Protein AF-A0A645I028-F1 (afdb_monomer_lite)

Radius of gyration: 18.12 Å; chains: 1; bounding box: 35×16×51 Å

Secondary structure (DSSP, 8-state):
--THHHHHHHHHHHHHHHHHHHHTTTS-HHHHHHHHHHHHHHHHHHHHHHHHHHHHHHHHHHHHT-

Foldseek 3Di:
DPPVVVVVVVCCVVVVCVVLVVVCVVDPPVVSVVVVVVVVVVVVVVVVVVVVVVVVVVVVVVVVVD

pLDDT: mean 86.97, std 12.29, range [49.66, 97.5]

Organism: NCBI:txid1076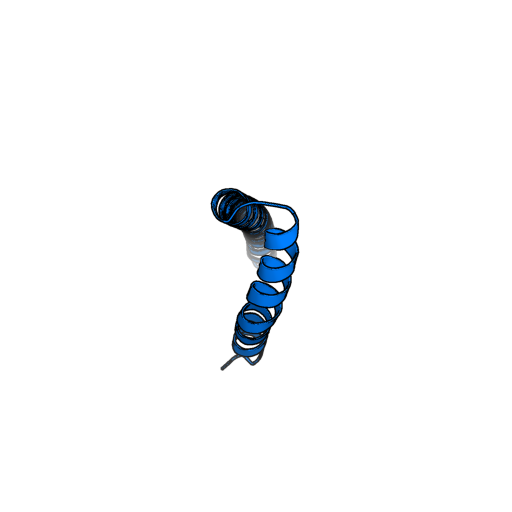179

Sequence (66 aa):
MSAVLPIIFGAGHTLGPIGMGKILNFTSIAGGWKLVGIICIIASAIMLSLEAWERKAHYTVVEEAK

Structure (mmCIF, N/CA/C/O backbone):
data_AF-A0A645I028-F1
#
_entry.id   AF-A0A645I028-F1
#
loop_
_atom_site.group_PDB
_atom_site.id
_atom_site.type_symbol
_atom_site.label_atom_id
_atom_site.label_alt_id
_atom_site.label_comp_id
_atom_site.label_asym_id
_atom_site.label_entity_id
_atom_site.label_seq_id
_atom_site.pdbx_PDB_ins_code
_atom_site.Cartn_x
_atom_site.Cartn_y
_atom_site.Cartn_z
_atom_site.occupancy
_atom_site.B_iso_or_equiv
_atom_site.auth_seq_id
_atom_site.auth_comp_id
_atom_site.auth_asym_id
_atom_site.auth_atom_id
_atom_site.pdbx_PDB_model_num
ATOM 1 N N . MET A 1 1 ? -11.183 -4.391 -22.847 1.00 52.84 1 MET A N 1
ATOM 2 C CA . MET A 1 1 ? -10.768 -3.806 -21.551 1.00 52.84 1 MET A CA 1
ATOM 3 C C . MET A 1 1 ? -9.904 -4.826 -20.831 1.00 52.84 1 MET A C 1
ATOM 5 O O . MET A 1 1 ? -10.268 -5.995 -20.845 1.00 52.84 1 MET A O 1
ATOM 9 N N . SER A 1 2 ? -8.761 -4.423 -20.271 1.00 72.94 2 SER A N 1
ATOM 10 C CA . SER A 1 2 ? -7.860 -5.347 -19.570 1.00 72.94 2 SER A CA 1
ATOM 11 C C . SER A 1 2 ? -8.559 -5.922 -18.329 1.00 72.94 2 SER A C 1
ATOM 13 O O . SER A 1 2 ? -8.991 -5.158 -17.466 1.00 72.94 2 SER A O 1
ATOM 15 N N . ALA A 1 3 ? -8.698 -7.252 -18.244 1.00 80.94 3 ALA A N 1
ATOM 16 C CA . ALA A 1 3 ? -9.415 -7.949 -17.162 1.00 80.94 3 ALA A CA 1
ATOM 17 C C . ALA A 1 3 ? -8.787 -7.736 -15.770 1.00 80.94 3 ALA A C 1
ATOM 19 O O . ALA A 1 3 ? -9.413 -7.996 -14.746 1.00 80.94 3 ALA A O 1
ATOM 20 N N . VAL A 1 4 ? -7.563 -7.214 -15.737 1.00 86.19 4 VAL A N 1
ATOM 21 C CA . VAL A 1 4 ? -6.784 -6.956 -14.526 1.00 86.19 4 VAL A CA 1
ATOM 22 C C . VAL A 1 4 ? -7.396 -5.841 -13.671 1.00 86.19 4 VAL A C 1
ATOM 24 O O . VAL A 1 4 ? -7.459 -5.977 -12.452 1.00 86.19 4 VAL A O 1
ATOM 27 N N . LEU A 1 5 ? -7.904 -4.763 -14.281 1.00 88.50 5 LEU A N 1
ATOM 28 C CA . LEU A 1 5 ? -8.475 -3.634 -13.533 1.00 88.50 5 LEU A CA 1
ATOM 29 C C . LEU A 1 5 ? -9.710 -4.047 -12.707 1.00 88.50 5 LEU A C 1
ATOM 31 O O . LEU A 1 5 ? -9.706 -3.801 -11.500 1.00 88.50 5 LEU A O 1
ATOM 35 N N . PRO A 1 6 ? -10.729 -4.727 -13.278 1.00 92.06 6 PRO A N 1
ATOM 36 C CA . PRO A 1 6 ? -11.858 -5.241 -12.502 1.00 92.06 6 PRO A CA 1
ATOM 37 C C . PRO A 1 6 ? -11.453 -6.155 -11.342 1.00 92.06 6 PRO A C 1
ATOM 39 O O . PRO A 1 6 ? -12.059 -6.082 -10.276 1.00 92.06 6 PRO A O 1
ATOM 42 N N . ILE A 1 7 ? -10.420 -6.986 -11.520 1.00 92.88 7 ILE A N 1
ATOM 43 C CA . ILE A 1 7 ? -9.915 -7.877 -10.465 1.00 92.88 7 ILE A CA 1
ATOM 44 C C . ILE A 1 7 ? -9.311 -7.062 -9.319 1.00 92.88 7 ILE A C 1
ATOM 46 O O . ILE A 1 7 ? -9.633 -7.316 -8.161 1.00 92.88 7 ILE A O 1
ATOM 50 N N . ILE A 1 8 ? -8.484 -6.058 -9.624 1.00 90.31 8 ILE A N 1
ATOM 51 C CA . ILE A 1 8 ? -7.870 -5.188 -8.611 1.00 90.31 8 ILE A CA 1
ATOM 52 C C . ILE A 1 8 ? -8.946 -4.420 -7.836 1.00 90.31 8 ILE A C 1
ATOM 54 O O . ILE A 1 8 ? -8.935 -4.420 -6.604 1.00 90.31 8 ILE A O 1
ATOM 58 N N . PHE A 1 9 ? -9.904 -3.806 -8.536 1.00 90.88 9 PHE A N 1
ATOM 59 C CA . PHE A 1 9 ? -10.987 -3.066 -7.885 1.00 90.88 9 PHE A CA 1
ATOM 60 C C . PHE A 1 9 ? -11.899 -3.983 -7.061 1.00 90.88 9 PHE A C 1
ATOM 62 O O . PHE A 1 9 ? -12.214 -3.661 -5.915 1.00 90.88 9 PHE A O 1
ATOM 69 N N . GLY A 1 10 ? -12.276 -5.148 -7.594 1.00 93.06 10 GLY A N 1
ATOM 70 C CA . GLY A 1 10 ? -13.092 -6.131 -6.877 1.00 93.06 10 GLY A CA 1
ATOM 71 C C . GLY A 1 10 ? -12.393 -6.679 -5.629 1.00 93.06 10 GLY A C 1
ATOM 72 O O . GLY A 1 10 ? -13.006 -6.783 -4.561 1.00 93.06 10 GLY A O 1
ATOM 73 N N . ALA A 1 11 ? -11.089 -6.948 -5.726 1.00 92.94 11 ALA A N 1
ATOM 74 C CA . ALA A 1 11 ? -10.271 -7.344 -4.587 1.00 92.94 11 ALA A CA 1
ATOM 75 C C . ALA A 1 11 ? -10.199 -6.226 -3.539 1.00 92.94 11 ALA A C 1
ATOM 77 O O . ALA A 1 11 ? -10.405 -6.498 -2.360 1.00 92.94 11 ALA A O 1
ATOM 78 N N . GLY A 1 12 ? -9.991 -4.971 -3.946 1.00 90.62 12 GLY A N 1
ATOM 79 C CA . GLY A 1 12 ? -9.982 -3.821 -3.038 1.00 90.62 12 GLY A CA 1
ATOM 80 C C . GLY A 1 12 ? -11.305 -3.640 -2.287 1.00 90.62 12 GLY A C 1
ATOM 81 O O . GLY A 1 12 ? -11.303 -3.471 -1.067 1.00 90.62 12 GLY A O 1
ATOM 82 N N . HIS A 1 13 ? -12.438 -3.765 -2.984 1.00 93.31 13 HIS A N 1
ATOM 83 C CA . HIS A 1 13 ? -13.771 -3.677 -2.379 1.00 93.31 13 HIS A CA 1
ATOM 84 C C . HIS A 1 13 ? -14.085 -4.808 -1.397 1.00 93.31 13 HIS A C 1
ATOM 86 O O . HIS A 1 13 ? -14.906 -4.617 -0.503 1.00 93.31 13 HIS A O 1
ATOM 92 N N . THR A 1 14 ? -13.435 -5.964 -1.532 1.00 94.62 14 THR A N 1
ATOM 93 C CA . THR A 1 14 ? -13.649 -7.110 -0.639 1.00 94.62 14 THR A CA 1
ATOM 94 C C . THR A 1 14 ? -12.647 -7.107 0.516 1.00 94.62 14 THR A C 1
ATOM 96 O O . THR A 1 14 ? -13.021 -7.149 1.688 1.00 94.62 14 THR A O 1
ATOM 99 N N . LEU A 1 15 ? -11.355 -7.019 0.201 1.00 93.06 15 LEU A N 1
ATOM 100 C CA . LEU A 1 15 ? -10.266 -7.096 1.173 1.00 93.06 15 LEU A CA 1
ATOM 101 C C . LEU A 1 15 ? -10.167 -5.837 2.034 1.00 93.06 15 LEU A C 1
ATOM 103 O O . LEU A 1 15 ? -9.826 -5.948 3.209 1.00 93.06 15 LEU A O 1
ATOM 107 N N . GLY A 1 16 ? -10.497 -4.663 1.488 1.00 91.00 16 GLY A N 1
ATOM 108 C CA . GLY A 1 16 ? 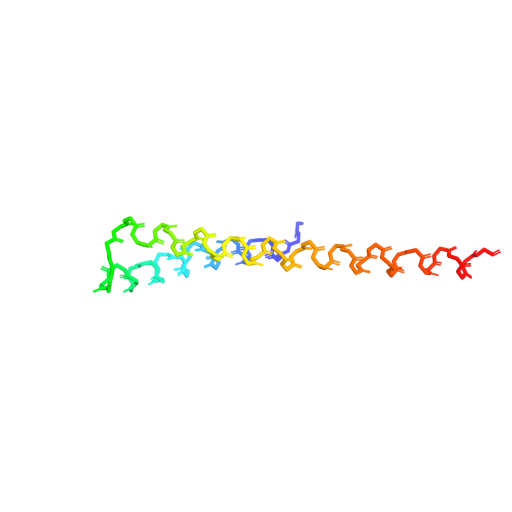-10.481 -3.397 2.221 1.00 91.00 16 GLY A CA 1
ATOM 109 C C . GLY A 1 16 ? -11.378 -3.430 3.465 1.00 91.00 16 GLY A C 1
ATOM 110 O O . GLY A 1 16 ? -10.862 -3.280 4.573 1.00 91.00 16 GLY A O 1
ATOM 111 N N . PRO A 1 17 ? -12.692 -3.694 3.332 1.00 93.44 17 PRO A N 1
ATOM 112 C CA . PRO A 1 17 ? -13.601 -3.800 4.475 1.00 93.44 17 PRO A CA 1
ATOM 113 C C . PRO A 1 17 ? -13.250 -4.936 5.439 1.00 93.44 17 PRO A C 1
ATOM 115 O O . PRO A 1 17 ? -13.317 -4.739 6.650 1.00 93.44 17 PRO A O 1
ATOM 118 N N . ILE A 1 18 ? -12.828 -6.104 4.936 1.00 94.62 18 ILE A N 1
ATOM 119 C CA . ILE A 1 18 ? -12.414 -7.234 5.789 1.00 94.62 18 ILE A CA 1
ATOM 120 C C . ILE A 1 18 ? -11.193 -6.852 6.636 1.00 94.62 18 ILE A C 1
ATOM 122 O O . ILE A 1 18 ? -11.167 -7.098 7.845 1.00 94.62 18 ILE A O 1
ATOM 126 N N . GLY A 1 19 ? -10.187 -6.238 6.012 1.00 92.31 19 GLY A N 1
ATOM 127 C CA . GLY A 1 19 ? -8.985 -5.766 6.689 1.00 92.31 19 GLY A CA 1
ATOM 128 C C . GLY A 1 19 ? -9.309 -4.673 7.701 1.00 92.31 19 GLY A C 1
ATOM 129 O O . GLY A 1 19 ? -8.950 -4.795 8.872 1.00 92.31 19 GLY A O 1
ATOM 130 N N . MET A 1 20 ? -10.049 -3.646 7.277 1.00 92.25 20 MET A N 1
ATOM 131 C CA . MET A 1 20 ? -10.428 -2.520 8.132 1.00 92.25 20 MET A CA 1
ATOM 132 C C . MET A 1 20 ? -11.276 -2.975 9.322 1.00 92.25 20 MET A C 1
ATOM 134 O O . MET A 1 20 ? -11.011 -2.566 10.449 1.00 92.25 20 MET A O 1
ATOM 138 N N . GLY A 1 21 ? -12.237 -3.876 9.107 1.00 92.00 21 GLY A N 1
ATOM 139 C CA . GLY A 1 21 ? -13.052 -4.447 10.176 1.00 92.00 21 GLY A CA 1
ATOM 140 C C . GLY A 1 21 ? -12.204 -5.141 11.242 1.00 92.00 21 GLY A C 1
ATOM 141 O O . GLY A 1 21 ? -12.404 -4.914 12.432 1.00 92.00 21 GLY A O 1
ATOM 142 N N . LYS A 1 22 ? -11.191 -5.920 10.841 1.00 91.50 22 LYS A N 1
ATOM 143 C CA . LYS A 1 22 ? -10.243 -6.526 11.791 1.00 91.50 22 LYS A CA 1
ATOM 144 C C . LYS A 1 22 ? -9.389 -5.479 12.502 1.00 91.50 22 LYS A C 1
ATOM 146 O O . LYS A 1 22 ? -9.242 -5.557 13.715 1.00 91.50 22 LYS A O 1
ATOM 151 N N . ILE A 1 23 ? -8.867 -4.491 11.779 1.00 91.88 23 ILE A N 1
ATOM 152 C CA . ILE A 1 23 ? -8.021 -3.426 12.339 1.00 91.88 23 ILE A CA 1
ATOM 153 C C . ILE A 1 23 ? -8.776 -2.624 13.406 1.00 91.88 23 ILE A C 1
ATOM 155 O O . ILE A 1 23 ? -8.225 -2.369 14.474 1.00 91.88 23 ILE A O 1
ATOM 159 N N . LEU A 1 24 ? -10.049 -2.301 13.171 1.00 92.88 24 LEU A N 1
ATOM 160 C CA . LEU A 1 24 ? -10.892 -1.563 14.119 1.00 92.88 24 LEU A CA 1
ATOM 161 C C . LEU A 1 24 ? -11.162 -2.312 15.437 1.00 92.88 24 LEU A C 1
ATOM 163 O O . LEU A 1 24 ? -11.572 -1.684 16.407 1.00 92.88 24 LEU A O 1
ATOM 167 N N . ASN A 1 25 ? -10.897 -3.622 15.515 1.00 92.12 25 ASN A N 1
AT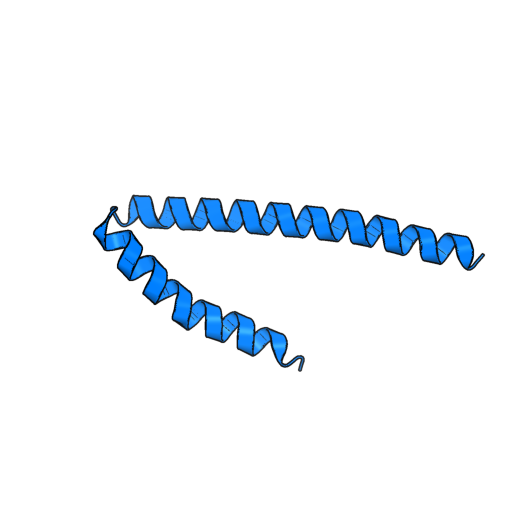OM 168 C CA . ASN A 1 25 ? -10.929 -4.344 16.794 1.00 92.12 25 ASN A CA 1
ATOM 169 C C . ASN A 1 25 ? -9.701 -4.043 17.673 1.00 92.12 25 ASN A C 1
ATOM 171 O O . ASN A 1 25 ? -9.744 -4.261 18.880 1.00 92.12 25 ASN A O 1
ATOM 175 N N . PHE A 1 26 ? -8.612 -3.542 17.083 1.00 89.06 26 PHE A N 1
ATOM 176 C CA . PHE A 1 26 ? -7.349 -3.257 17.772 1.00 89.06 26 PHE A CA 1
ATOM 177 C C . PHE A 1 26 ? -7.017 -1.759 17.830 1.00 89.06 26 PHE A C 1
ATOM 179 O O . PHE A 1 26 ? -6.085 -1.360 18.527 1.00 89.06 26 PHE A O 1
ATOM 186 N N . THR A 1 27 ? -7.739 -0.910 17.093 1.00 91.25 27 THR A N 1
ATOM 187 C CA . THR A 1 27 ? -7.502 0.539 17.050 1.00 91.25 27 THR A CA 1
ATOM 188 C C . THR A 1 27 ? -8.787 1.331 16.811 1.00 91.25 27 THR A C 1
ATOM 190 O O . THR A 1 27 ? -9.814 0.782 16.429 1.00 91.25 27 THR A O 1
ATOM 193 N N . SER A 1 28 ? -8.738 2.648 17.017 1.00 92.44 28 SER A N 1
ATOM 194 C CA . SER A 1 28 ? -9.858 3.545 16.719 1.00 92.44 28 SER A CA 1
ATOM 195 C C . SER A 1 28 ? -9.946 3.861 15.223 1.00 92.44 28 SER A C 1
ATOM 197 O O . SER A 1 28 ? -8.988 3.684 14.470 1.00 92.44 28 SER A O 1
ATOM 199 N N . ILE A 1 29 ? -11.077 4.415 14.781 1.00 91.06 29 ILE A N 1
ATOM 200 C CA . ILE A 1 29 ? -11.280 4.840 13.383 1.00 91.06 29 ILE A CA 1
ATOM 201 C C . ILE A 1 29 ? -10.152 5.765 12.902 1.00 91.06 29 ILE A C 1
ATOM 203 O O . ILE A 1 29 ? -9.631 5.592 11.801 1.00 91.06 29 ILE A O 1
ATOM 207 N N . ALA A 1 30 ? -9.721 6.700 13.752 1.00 93.00 30 ALA A N 1
ATOM 208 C CA . ALA A 1 30 ? -8.606 7.591 13.447 1.00 93.00 30 ALA A CA 1
ATOM 209 C C . ALA A 1 30 ? -7.282 6.828 13.245 1.00 93.00 30 ALA A C 1
ATOM 211 O O . ALA A 1 30 ? -6.495 7.184 12.370 1.00 93.00 30 ALA A O 1
ATOM 212 N N . GLY A 1 31 ? -7.035 5.772 14.028 1.00 91.06 31 GLY A N 1
ATOM 213 C C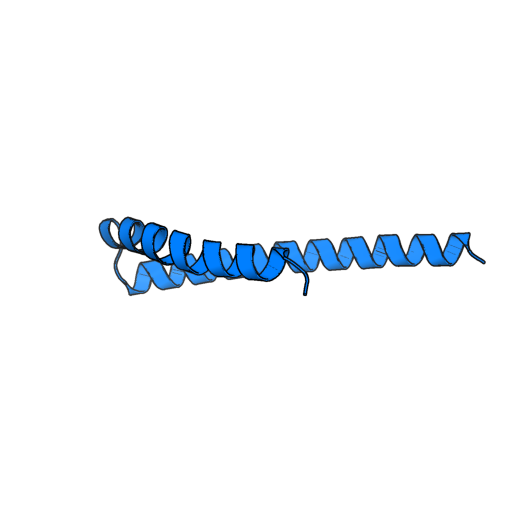A . GLY A 1 31 ? -5.870 4.898 13.865 1.00 91.06 31 GLY A CA 1
ATOM 214 C C . GLY A 1 31 ? -5.919 4.077 12.575 1.00 91.06 31 GLY A C 1
ATOM 215 O O . GLY A 1 31 ? -4.919 3.997 11.863 1.00 91.06 31 GLY A O 1
ATOM 216 N N . GLY A 1 32 ? -7.092 3.549 12.218 1.00 91.50 32 GLY A N 1
ATOM 217 C CA . GLY A 1 32 ? -7.286 2.805 10.971 1.00 91.50 32 GLY A CA 1
ATOM 218 C C . GLY A 1 32 ? -6.995 3.648 9.725 1.00 91.50 32 GLY A C 1
ATOM 219 O O . GLY A 1 32 ? -6.264 3.207 8.841 1.00 91.50 32 GLY A O 1
ATOM 220 N N . TRP A 1 33 ? -7.463 4.899 9.684 1.00 92.38 33 TRP A N 1
ATOM 221 C CA . TRP A 1 33 ? -7.162 5.810 8.569 1.00 92.38 33 TRP A CA 1
ATOM 222 C C . TRP A 1 33 ? -5.679 6.177 8.461 1.00 92.38 33 TRP A C 1
ATOM 224 O O . TRP A 1 33 ? -5.160 6.292 7.350 1.00 92.38 33 TRP A O 1
ATOM 234 N N . LYS A 1 34 ? -4.967 6.302 9.589 1.00 94.19 34 LYS A N 1
ATOM 235 C CA . LYS A 1 34 ? -3.507 6.489 9.569 1.00 94.19 34 LYS A CA 1
ATOM 236 C C . LYS A 1 34 ? -2.801 5.289 8.941 1.00 94.19 34 LYS A C 1
ATOM 238 O O . LYS A 1 34 ? -1.891 5.478 8.139 1.00 94.19 34 LYS A O 1
ATOM 243 N N . LEU A 1 35 ? -3.240 4.070 9.258 1.00 93.06 35 LEU A N 1
ATOM 244 C CA . LEU A 1 35 ? -2.678 2.853 8.675 1.00 93.06 35 LEU A CA 1
ATOM 245 C C . LEU A 1 35 ? -2.915 2.782 7.160 1.00 93.06 35 LEU A C 1
ATOM 247 O O . LEU A 1 35 ? -1.985 2.479 6.416 1.00 93.06 35 LEU A O 1
ATOM 251 N N . VAL A 1 36 ? -4.119 3.130 6.694 1.00 93.44 36 VAL A N 1
ATOM 252 C CA . VAL A 1 36 ? -4.412 3.240 5.253 1.00 93.44 36 VAL A CA 1
ATOM 253 C C . VAL A 1 36 ? -3.476 4.250 4.585 1.00 93.44 36 VAL A C 1
ATOM 255 O O . VAL A 1 36 ? -2.890 3.947 3.549 1.00 93.44 36 VAL A O 1
ATOM 258 N N . GLY A 1 37 ? -3.267 5.415 5.204 1.00 94.88 37 GLY A N 1
ATOM 259 C CA . GLY A 1 37 ? -2.323 6.419 4.709 1.00 94.88 37 GLY A CA 1
ATOM 260 C C . GLY A 1 37 ? -0.898 5.876 4.558 1.00 94.88 37 GLY A C 1
ATOM 261 O O . GLY A 1 37 ? -0.274 6.078 3.519 1.00 94.88 37 GLY A O 1
ATOM 262 N N . ILE A 1 38 ? -0.405 5.127 5.549 1.00 95.81 38 ILE A N 1
ATOM 263 C CA . ILE A 1 38 ? 0.921 4.489 5.494 1.00 95.81 38 ILE A CA 1
ATOM 264 C C . ILE A 1 38 ? 1.004 3.493 4.329 1.00 95.81 38 ILE A C 1
ATOM 266 O O . ILE A 1 38 ? 1.976 3.514 3.574 1.00 95.81 38 ILE A O 1
ATOM 270 N N . ILE A 1 39 ? -0.022 2.658 4.138 1.00 94.12 39 ILE A N 1
ATOM 271 C CA . ILE A 1 39 ? -0.073 1.692 3.030 1.00 94.12 39 ILE A CA 1
ATOM 272 C C . ILE A 1 39 ? -0.034 2.417 1.677 1.00 94.12 39 ILE A C 1
ATOM 274 O O . ILE A 1 39 ? 0.722 2.014 0.791 1.00 94.12 39 ILE A O 1
ATOM 278 N N . CYS A 1 40 ? -0.781 3.513 1.524 1.00 94.94 40 CYS A N 1
ATOM 279 C CA . CYS A 1 40 ? -0.768 4.320 0.302 1.00 94.94 40 CYS A CA 1
ATOM 280 C C . CYS A 1 40 ? 0.613 4.928 0.020 1.00 94.94 40 CYS A C 1
ATOM 282 O O . CYS A 1 40 ? 1.051 4.935 -1.131 1.00 94.94 40 CYS A O 1
ATOM 284 N N . ILE A 1 41 ? 1.320 5.402 1.051 1.00 97.50 41 ILE A N 1
ATOM 285 C CA . ILE A 1 41 ? 2.681 5.942 0.907 1.00 97.50 41 ILE A CA 1
ATOM 286 C C . ILE A 1 41 ? 3.638 4.853 0.413 1.00 97.50 41 ILE A C 1
ATOM 288 O O . ILE A 1 41 ? 4.390 5.086 -0.532 1.00 97.50 41 ILE A O 1
ATOM 292 N N . ILE A 1 42 ? 3.577 3.652 0.996 1.00 97.31 42 ILE A N 1
ATOM 293 C CA . ILE A 1 42 ? 4.415 2.518 0.580 1.00 97.31 42 ILE A CA 1
ATOM 294 C C . ILE A 1 42 ? 4.115 2.129 -0.872 1.00 97.31 42 ILE A C 1
ATOM 296 O O . ILE A 1 42 ? 5.037 2.004 -1.676 1.00 97.31 42 ILE A O 1
ATOM 300 N N . ALA A 1 43 ? 2.836 1.990 -1.233 1.00 94.81 43 ALA A N 1
ATOM 301 C CA . ALA A 1 43 ? 2.432 1.667 -2.600 1.00 94.81 43 ALA A CA 1
ATOM 302 C C . ALA A 1 43 ? 2.921 2.722 -3.607 1.00 94.81 43 ALA A C 1
ATOM 304 O O . ALA A 1 43 ? 3.426 2.376 -4.675 1.00 94.81 43 ALA A O 1
ATOM 305 N N . SER A 1 44 ? 2.838 4.002 -3.237 1.00 95.75 44 SER A N 1
ATOM 306 C CA . SER A 1 44 ? 3.327 5.115 -4.057 1.00 95.75 44 SER A CA 1
ATOM 307 C C . SER A 1 44 ? 4.844 5.059 -4.240 1.00 95.75 44 SER A C 1
ATOM 309 O O . SER A 1 44 ? 5.333 5.215 -5.355 1.00 95.75 44 SER A O 1
ATOM 311 N N . ALA A 1 45 ? 5.597 4.779 -3.174 1.00 97.00 45 ALA A N 1
ATOM 312 C CA . ALA A 1 45 ? 7.050 4.640 -3.245 1.00 97.00 45 ALA A CA 1
ATOM 313 C C . ALA A 1 45 ? 7.477 3.469 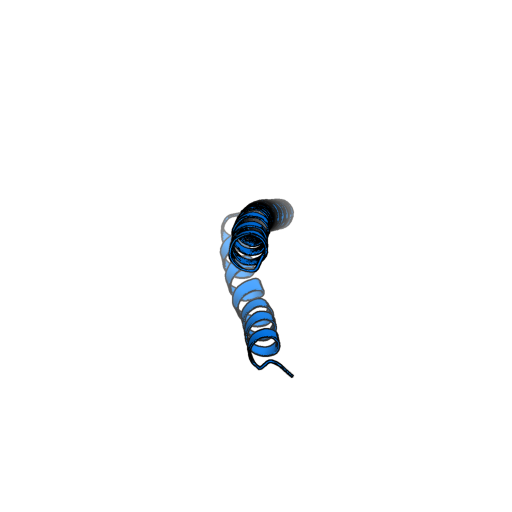-4.151 1.00 97.00 45 ALA A C 1
ATOM 315 O O . ALA A 1 45 ? 8.421 3.603 -4.936 1.00 97.00 45 ALA A O 1
ATOM 316 N N . ILE A 1 46 ? 6.758 2.343 -4.087 1.00 96.50 46 ILE A N 1
ATOM 317 C CA . ILE A 1 46 ? 6.997 1.188 -4.963 1.00 96.50 46 ILE A CA 1
ATOM 318 C C . ILE A 1 46 ? 6.717 1.563 -6.421 1.00 96.50 46 ILE A C 1
ATOM 320 O O . ILE A 1 46 ? 7.564 1.307 -7.272 1.00 96.50 46 ILE A O 1
ATOM 324 N N . MET A 1 47 ? 5.586 2.218 -6.705 1.00 94.31 47 MET A N 1
ATOM 325 C CA . MET A 1 47 ? 5.247 2.669 -8.062 1.00 94.31 47 MET A CA 1
ATOM 326 C C . MET A 1 47 ? 6.297 3.622 -8.633 1.00 94.31 47 MET A C 1
ATOM 328 O O . MET A 1 47 ? 6.761 3.413 -9.749 1.00 94.31 47 MET A O 1
ATOM 332 N N . LEU A 1 48 ? 6.740 4.610 -7.851 1.00 94.94 48 LEU A N 1
ATOM 333 C CA . LEU A 1 48 ? 7.800 5.531 -8.268 1.00 94.94 48 LEU A CA 1
ATOM 334 C C . LEU A 1 48 ? 9.118 4.804 -8.562 1.00 94.94 48 LEU A C 1
ATOM 336 O O . LEU A 1 48 ? 9.824 5.156 -9.508 1.00 94.94 48 LEU A O 1
ATOM 340 N N . SER A 1 49 ? 9.452 3.783 -7.770 1.00 94.38 49 SER A N 1
ATOM 341 C CA . SER A 1 49 ? 10.651 2.969 -7.997 1.00 94.38 49 SER A CA 1
ATOM 342 C C . SER A 1 49 ? 10.537 2.157 -9.287 1.00 94.38 49 SER A C 1
ATOM 344 O O . SER A 1 49 ? 11.499 2.079 -10.053 1.00 94.38 49 SER A O 1
ATOM 346 N N . LEU A 1 50 ? 9.355 1.594 -9.547 1.00 92.81 50 LEU A N 1
ATOM 347 C CA . LEU A 1 50 ? 9.068 0.829 -10.757 1.00 92.81 50 LEU A CA 1
ATOM 348 C C . LEU A 1 50 ? 9.156 1.720 -11.998 1.00 92.81 50 LEU A C 1
ATOM 350 O O . LEU A 1 50 ? 9.842 1.372 -12.952 1.00 92.81 50 LEU A O 1
ATOM 354 N N . GLU A 1 51 ? 8.556 2.908 -11.943 1.00 91.62 51 GLU A N 1
ATOM 355 C CA . GLU A 1 51 ? 8.585 3.892 -13.026 1.00 91.62 51 GLU A CA 1
ATOM 356 C C . GLU A 1 51 ? 10.014 4.393 -13.295 1.00 91.62 51 GLU A C 1
ATOM 358 O O . GLU A 1 51 ? 10.430 4.566 -14.440 1.00 91.62 51 GLU A O 1
ATOM 363 N N . ALA A 1 52 ? 10.816 4.599 -12.244 1.00 91.19 52 ALA A N 1
ATOM 364 C CA . ALA A 1 52 ? 12.226 4.952 -12.392 1.00 91.19 52 ALA A CA 1
ATOM 365 C C . ALA A 1 52 ? 13.046 3.835 -13.055 1.00 91.19 52 ALA A C 1
ATOM 367 O O . ALA A 1 52 ? 13.946 4.131 -13.846 1.00 91.19 52 ALA A O 1
ATOM 368 N N . TRP A 1 53 ? 12.750 2.572 -12.746 1.00 92.75 53 TRP A N 1
ATOM 369 C CA . TRP A 1 53 ? 13.396 1.424 -13.377 1.00 92.75 53 TRP A CA 1
ATOM 370 C C . TRP A 1 53 ? 12.962 1.261 -14.835 1.00 92.75 53 TRP A C 1
ATOM 372 O O . TRP A 1 53 ? 13.813 1.117 -15.711 1.00 92.75 53 TRP A O 1
ATOM 382 N N . GLU A 1 54 ? 11.665 1.378 -15.107 1.00 91.06 54 GLU A N 1
ATOM 383 C CA . GLU A 1 54 ? 11.108 1.306 -16.455 1.00 91.06 54 GLU A CA 1
ATOM 384 C C . GLU A 1 54 ? 11.694 2.399 -17.349 1.00 91.06 54 GLU A C 1
ATOM 386 O O . GLU A 1 54 ? 12.169 2.091 -18.436 1.00 91.06 54 GLU A O 1
ATOM 391 N N . ARG A 1 55 ? 11.796 3.647 -16.870 1.00 89.19 55 ARG A N 1
ATOM 392 C CA . ARG A 1 55 ? 12.469 4.729 -17.613 1.00 89.19 55 ARG A CA 1
ATOM 393 C C . ARG A 1 55 ? 13.915 4.391 -17.982 1.00 89.19 55 ARG A C 1
ATOM 395 O O . ARG A 1 55 ? 14.343 4.712 -19.087 1.00 89.19 55 ARG A O 1
ATOM 402 N N . LYS A 1 56 ? 14.668 3.744 -17.084 1.00 81.81 56 LYS A N 1
ATOM 403 C CA . LYS A 1 56 ? 16.043 3.303 -17.376 1.00 81.81 56 LYS A CA 1
ATOM 404 C C . LYS A 1 56 ? 16.069 2.192 -18.423 1.00 81.81 56 LYS A C 1
ATOM 406 O O . LYS A 1 56 ? 16.847 2.283 -19.365 1.00 81.81 56 LYS A O 1
ATOM 411 N N . ALA A 1 57 ? 15.207 1.188 -18.280 1.00 78.25 57 ALA A N 1
ATOM 412 C CA . ALA A 1 57 ? 15.097 0.088 -19.235 1.00 78.25 57 ALA A CA 1
ATOM 413 C C . ALA A 1 57 ? 14.661 0.583 -20.627 1.00 78.25 57 ALA A C 1
ATOM 415 O O . ALA A 1 57 ? 15.198 0.155 -21.645 1.00 78.25 57 ALA A O 1
ATOM 416 N N . HIS A 1 58 ? 13.733 1.538 -20.684 1.00 72.06 58 HIS A N 1
ATOM 417 C CA . HIS A 1 58 ? 13.273 2.120 -21.941 1.00 72.06 58 HIS A CA 1
ATOM 418 C C . HIS A 1 58 ? 14.367 2.941 -22.641 1.00 72.06 58 HIS A C 1
ATOM 420 O O . HIS A 1 58 ? 14.429 2.942 -23.866 1.00 72.06 58 HIS A O 1
ATOM 426 N N . TYR A 1 59 ? 15.246 3.609 -21.885 1.00 60.47 59 TYR A N 1
ATOM 427 C CA . TYR A 1 59 ? 16.383 4.353 -22.436 1.00 60.47 59 TYR A CA 1
ATOM 428 C C . TYR A 1 59 ? 17.423 3.422 -23.082 1.00 60.47 59 TYR A C 1
ATOM 430 O O . TYR A 1 59 ? 17.875 3.688 -24.192 1.00 60.47 59 TYR A O 1
ATOM 438 N N . THR A 1 60 ? 17.737 2.285 -22.450 1.00 63.22 60 THR A N 1
ATOM 439 C CA . THR A 1 60 ? 18.710 1.316 -22.989 1.00 63.22 60 THR A CA 1
ATOM 440 C C . THR A 1 60 ? 18.267 0.674 -24.307 1.00 63.22 60 THR A C 1
ATOM 442 O O . THR A 1 60 ? 19.091 0.468 -25.189 1.00 63.22 60 THR A O 1
ATOM 445 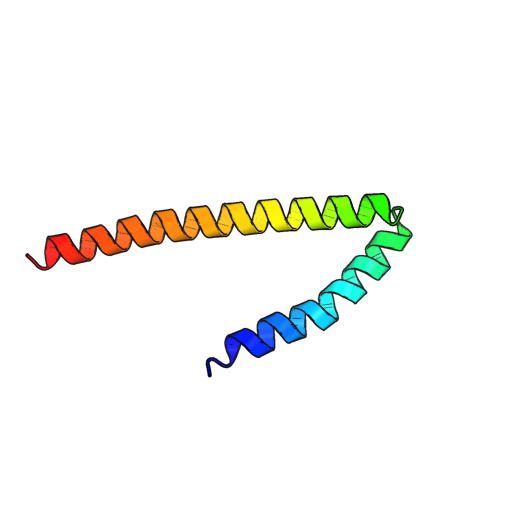N N . VAL A 1 61 ? 16.966 0.421 -24.491 1.00 64.62 61 VAL A N 1
ATOM 446 C CA . VAL A 1 61 ? 16.440 -0.166 -25.741 1.00 64.62 61 VAL A CA 1
ATOM 447 C C . VAL A 1 61 ? 16.517 0.823 -26.914 1.00 64.62 61 VAL A C 1
ATOM 449 O O . VAL A 1 61 ? 16.714 0.416 -28.054 1.00 64.62 61 VAL A O 1
ATOM 452 N N . VAL A 1 62 ? 16.379 2.127 -26.653 1.00 64.31 62 VAL A N 1
ATOM 453 C CA . VAL A 1 62 ? 16.468 3.171 -27.692 1.00 64.31 62 VAL A CA 1
ATOM 454 C C . VAL A 1 62 ? 17.916 3.400 -28.142 1.00 64.31 62 VAL A C 1
ATOM 456 O O . VAL A 1 62 ? 18.140 3.746 -29.299 1.00 64.31 62 VAL A O 1
ATOM 459 N N . GLU A 1 63 ? 18.894 3.194 -27.258 1.00 58.06 63 GLU A N 1
ATOM 460 C CA . GLU A 1 63 ? 20.319 3.346 -27.574 1.00 58.06 63 GLU A CA 1
ATOM 461 C C . GLU A 1 63 ? 20.871 2.169 -28.394 1.00 58.06 63 GLU A C 1
ATOM 463 O O . GLU A 1 63 ? 21.621 2.401 -29.334 1.00 58.06 63 GLU A O 1
ATOM 468 N N . GLU A 1 64 ? 20.437 0.930 -28.129 1.00 58.22 64 GLU A N 1
ATOM 469 C CA . GLU A 1 64 ? 20.804 -0.239 -28.954 1.00 58.22 64 GLU A CA 1
ATOM 470 C C . GLU A 1 64 ? 20.128 -0.259 -30.338 1.00 58.22 64 GLU A C 1
ATOM 472 O O . GLU A 1 64 ? 20.565 -0.973 -31.238 1.00 58.22 64 GLU A O 1
ATOM 477 N N . ALA A 1 65 ? 19.057 0.518 -30.522 1.00 57.16 65 ALA A N 1
ATOM 478 C CA . ALA A 1 65 ? 18.325 0.614 -31.784 1.00 57.16 65 ALA A CA 1
ATOM 479 C C . ALA A 1 65 ? 18.885 1.674 -32.758 1.00 57.16 65 ALA A C 1
ATOM 481 O O . ALA A 1 65 ? 18.299 1.871 -33.828 1.00 57.16 65 ALA A O 1
ATOM 482 N N . LYS A 1 66 ? 19.966 2.378 -32.396 1.00 49.66 66 LYS A N 1
ATOM 483 C CA . LYS A 1 66 ? 20.562 3.482 -33.163 1.00 49.66 66 LYS A CA 1
ATOM 484 C C . LYS A 1 66 ? 21.938 3.118 -33.715 1.00 49.66 66 LYS A C 1
ATOM 486 O O . LYS A 1 66 ? 22.210 3.540 -34.862 1.00 49.66 66 LYS A O 1
#